Protein AF-A0A383C3E2-F1 (afdb_monomer_lite)

Sequence (66 aa):
MQDIAHQLDEQSRRAFISHAAKAALGVSILPTSMLAKSIEASSAAKVHCDNVIFLYMKGGMSHVDT

Foldseek 3Di:
DVVVLVPDDPVVSVVVVQVVCCVPPVDHDDDVVVVPPPPPPDPDDPDDDPDDDDDDDDPDDPPPPD

Organism: NCBI:txid408172

Secondary structure (DSSP, 8-state):
-HHHHHHS-HHHHHHHHHHHHHHHHS--PPPGGGSTT------------S-------SS-S-----

pLDDT: mean 71.81, std 14.99, range [41.66, 91.94]

Radius of gyration: 16.76 Å; chains: 1; bounding box: 30×27×43 Å

Structure (mmCIF, N/CA/C/O backbone):
data_AF-A0A383C3E2-F1
#
_entry.id   AF-A0A383C3E2-F1
#
loop_
_atom_site.group_PDB
_atom_site.id
_atom_site.type_symbol
_atom_site.label_atom_id
_atom_site.label_alt_id
_atom_site.label_comp_id
_atom_site.label_asym_id
_atom_site.label_entity_id
_atom_site.label_seq_id
_atom_site.pdbx_PDB_ins_code
_atom_site.Cartn_x
_atom_site.Cartn_y
_atom_site.Cartn_z
_atom_site.occupancy
_atom_site.B_iso_or_equiv
_atom_site.auth_seq_id
_atom_site.auth_comp_id
_atom_site.auth_asym_id
_atom_site.auth_atom_id
_atom_site.pdbx_PDB_model_num
ATOM 1 N N . MET A 1 1 ? -12.059 -4.662 10.304 1.00 62.34 1 MET A N 1
ATOM 2 C CA . MET A 1 1 ? -10.769 -4.055 9.879 1.00 62.34 1 MET A CA 1
ATOM 3 C C . MET A 1 1 ? -10.961 -2.793 9.048 1.00 62.34 1 MET A C 1
ATOM 5 O O . MET A 1 1 ? -10.163 -1.879 9.208 1.00 62.34 1 MET A O 1
ATOM 9 N N . GLN A 1 2 ? -12.001 -2.707 8.209 1.00 66.56 2 GLN A N 1
ATOM 10 C CA . GLN A 1 2 ? -12.284 -1.485 7.449 1.00 66.56 2 GLN A CA 1
ATOM 11 C C . GLN A 1 2 ? -12.641 -0.302 8.361 1.00 66.56 2 GLN A C 1
ATOM 13 O O . GLN A 1 2 ? -12.085 0.775 8.185 1.00 66.56 2 GLN A O 1
ATOM 18 N N . ASP A 1 3 ? -13.438 -0.520 9.411 1.00 77.50 3 ASP A N 1
ATOM 19 C CA . ASP A 1 3 ? -13.843 0.544 10.346 1.00 77.50 3 ASP A CA 1
ATOM 20 C C . ASP A 1 3 ? -12.668 1.246 11.025 1.00 77.50 3 ASP A C 1
ATOM 22 O O . ASP A 1 3 ? -12.719 2.448 11.257 1.00 77.50 3 ASP A O 1
ATOM 26 N N . ILE A 1 4 ? -11.595 0.500 11.306 1.00 78.00 4 ILE A N 1
ATOM 27 C CA . ILE A 1 4 ? -10.369 1.050 11.885 1.00 78.00 4 ILE A CA 1
ATOM 28 C C . ILE A 1 4 ? -9.728 1.976 10.854 1.00 78.00 4 ILE A C 1
ATOM 30 O O . ILE A 1 4 ? -9.540 3.149 11.134 1.00 78.00 4 ILE A O 1
ATOM 34 N N . ALA A 1 5 ? -9.491 1.503 9.628 1.00 76.44 5 ALA A N 1
ATOM 35 C CA . ALA A 1 5 ? -8.888 2.323 8.579 1.00 76.44 5 ALA A CA 1
ATOM 36 C C . ALA A 1 5 ? -9.670 3.624 8.310 1.00 76.44 5 ALA A C 1
ATOM 38 O O . ALA A 1 5 ? -9.045 4.659 8.116 1.00 76.44 5 ALA A O 1
ATOM 39 N N . HIS A 1 6 ? -11.006 3.602 8.347 1.00 80.44 6 HIS A N 1
ATOM 40 C CA . HIS A 1 6 ? -11.840 4.787 8.098 1.00 80.44 6 HIS A CA 1
ATOM 41 C C . HIS A 1 6 ? -11.824 5.835 9.223 1.00 80.44 6 HIS A C 1
ATOM 43 O O . HIS A 1 6 ? -12.158 6.988 8.965 1.00 80.44 6 HIS A O 1
ATOM 49 N N . GLN A 1 7 ? -11.425 5.462 10.441 1.00 86.81 7 GLN A N 1
ATOM 50 C CA . GLN A 1 7 ? -11.326 6.378 11.585 1.00 86.81 7 GLN A CA 1
ATOM 51 C C . GLN A 1 7 ? -9.957 7.065 11.694 1.00 86.81 7 GLN A C 1
ATOM 53 O O . GLN A 1 7 ? -9.808 8.011 12.465 1.00 86.81 7 GLN A O 1
ATOM 58 N N . LEU A 1 8 ? -8.949 6.596 10.949 1.00 86.25 8 LEU A N 1
ATOM 59 C CA . LEU A 1 8 ? -7.620 7.199 10.946 1.00 86.25 8 LEU A CA 1
ATOM 60 C C . LEU A 1 8 ? -7.521 8.359 9.948 1.00 86.25 8 LEU A C 1
ATOM 62 O O . LEU A 1 8 ? -8.027 8.291 8.824 1.00 86.25 8 LEU A O 1
ATOM 66 N N . ASP A 1 9 ? -6.763 9.380 10.350 1.00 87.31 9 ASP A N 1
ATOM 67 C CA . ASP A 1 9 ? -6.301 10.436 9.452 1.00 87.31 9 ASP A CA 1
ATOM 68 C C . ASP A 1 9 ? -5.501 9.857 8.268 1.00 87.31 9 ASP A C 1
ATOM 70 O O . ASP A 1 9 ? -4.944 8.755 8.346 1.00 87.31 9 ASP A O 1
ATOM 74 N N . GLU A 1 10 ? -5.446 10.595 7.159 1.00 84.19 10 GLU A N 1
ATOM 75 C CA . GLU A 1 10 ? -4.895 10.140 5.878 1.00 84.19 10 GLU A CA 1
ATOM 76 C C . GLU A 1 10 ? -3.497 9.521 6.019 1.00 84.19 10 GLU A C 1
ATOM 78 O O . GLU A 1 10 ? -3.233 8.435 5.491 1.00 84.19 10 GLU A O 1
ATOM 83 N N . GLN A 1 11 ? -2.601 10.182 6.757 1.00 88.56 11 GLN A N 1
ATOM 84 C CA . GLN A 1 11 ? -1.224 9.714 6.924 1.00 88.56 11 GLN A CA 1
ATOM 85 C C . GLN A 1 11 ? -1.162 8.393 7.692 1.00 88.56 11 GLN A C 1
ATOM 87 O O . GLN A 1 11 ? -0.502 7.441 7.264 1.00 88.56 11 GLN A O 1
ATOM 92 N N . SER A 1 12 ? -1.895 8.311 8.798 1.00 87.38 12 SER A N 1
ATOM 93 C CA . SER A 1 12 ? -1.909 7.134 9.659 1.00 87.38 12 SER A CA 1
ATOM 94 C C . SER A 1 12 ? -2.600 5.950 8.984 1.00 87.38 12 SER A C 1
ATOM 96 O O . SER A 1 12 ? -2.156 4.810 9.129 1.00 87.38 12 SER A O 1
ATOM 98 N N . ARG A 1 13 ? -3.632 6.206 8.171 1.00 90.44 13 ARG A N 1
ATOM 99 C CA . ARG A 1 13 ? -4.298 5.185 7.355 1.00 90.44 13 ARG A CA 1
ATOM 100 C C . ARG A 1 13 ? -3.350 4.593 6.314 1.00 90.44 13 ARG A C 1
ATOM 102 O O . ARG A 1 13 ? -3.270 3.370 6.190 1.00 90.44 13 ARG A O 1
ATOM 109 N N . ARG A 1 14 ? -2.591 5.436 5.602 1.00 87.62 14 ARG A N 1
ATOM 110 C CA . ARG A 1 14 ? -1.573 4.981 4.637 1.00 87.62 14 ARG A CA 1
ATOM 111 C C . ARG A 1 14 ? -0.484 4.153 5.309 1.00 87.62 14 ARG A C 1
ATOM 113 O O . ARG A 1 14 ? -0.168 3.066 4.824 1.00 87.62 14 ARG A O 1
ATOM 120 N N . ALA A 1 15 ? 0.047 4.629 6.434 1.00 89.19 15 ALA A N 1
ATOM 121 C CA . ALA A 1 15 ? 1.051 3.904 7.208 1.00 89.19 15 ALA A CA 1
ATOM 122 C C . ALA A 1 15 ? 0.527 2.527 7.645 1.00 89.19 15 ALA A C 1
ATOM 124 O O . ALA A 1 15 ? 1.165 1.510 7.367 1.00 89.19 15 ALA A O 1
ATOM 125 N N . PHE A 1 16 ? -0.674 2.474 8.229 1.00 91.19 16 PHE A N 1
ATOM 126 C CA . PHE A 1 16 ? -1.305 1.234 8.677 1.00 91.19 16 PHE A CA 1
ATOM 127 C C . PHE A 1 16 ? -1.456 0.208 7.546 1.00 91.19 16 PHE A C 1
ATOM 129 O O . PHE A 1 16 ? -1.008 -0.930 7.685 1.00 91.19 16 PHE A O 1
ATOM 136 N N . ILE A 1 17 ? -2.021 0.612 6.403 1.00 90.19 17 ILE A N 1
ATOM 137 C CA . ILE A 1 17 ? -2.218 -0.286 5.255 1.00 90.19 17 ILE A CA 1
ATOM 138 C C . ILE A 1 17 ? -0.870 -0.762 4.697 1.00 90.19 17 ILE A C 1
ATOM 140 O O . ILE A 1 17 ? -0.708 -1.949 4.416 1.00 90.19 17 ILE A O 1
ATOM 144 N N . SER A 1 18 ? 0.119 0.129 4.578 1.00 89.81 18 SER A N 1
ATOM 145 C CA . SER A 1 18 ? 1.449 -0.234 4.071 1.00 89.81 18 SER A CA 1
ATOM 146 C C . SER A 1 18 ? 2.169 -1.253 4.962 1.00 89.81 18 SER A C 1
ATOM 148 O O . SER A 1 18 ? 2.752 -2.215 4.461 1.00 89.81 18 SER A O 1
ATOM 150 N N . HIS A 1 19 ? 2.086 -1.093 6.285 1.00 91.25 19 HIS A N 1
ATOM 151 C CA . HIS A 1 19 ? 2.674 -2.032 7.234 1.00 91.25 19 HIS A CA 1
ATOM 152 C C . HIS A 1 19 ? 1.917 -3.359 7.272 1.00 91.25 19 HIS A C 1
ATOM 154 O O . HIS A 1 19 ? 2.554 -4.409 7.337 1.00 91.25 19 HIS A O 1
ATOM 160 N N . ALA A 1 20 ? 0.586 -3.330 7.158 1.00 90.75 20 ALA A N 1
ATOM 161 C CA . ALA A 1 20 ? -0.223 -4.539 7.046 1.00 90.75 20 ALA A CA 1
ATOM 162 C C . ALA A 1 20 ? 0.144 -5.347 5.788 1.00 90.75 20 ALA A C 1
ATOM 164 O O . ALA A 1 20 ? 0.362 -6.553 5.880 1.00 90.75 20 ALA A O 1
ATOM 165 N N . ALA A 1 21 ? 0.300 -4.688 4.635 1.00 89.19 21 ALA A N 1
ATOM 166 C CA . ALA A 1 21 ? 0.740 -5.333 3.396 1.00 89.19 21 ALA A CA 1
ATOM 167 C C . ALA A 1 21 ? 2.155 -5.924 3.519 1.00 89.19 21 ALA A C 1
ATOM 169 O O . ALA A 1 21 ? 2.396 -7.051 3.083 1.00 89.19 21 ALA A O 1
ATOM 170 N N . LYS A 1 22 ? 3.073 -5.212 4.185 1.00 90.75 22 LYS A N 1
ATOM 171 C CA . LYS A 1 22 ? 4.430 -5.706 4.452 1.00 90.75 22 LYS A CA 1
ATOM 172 C C . L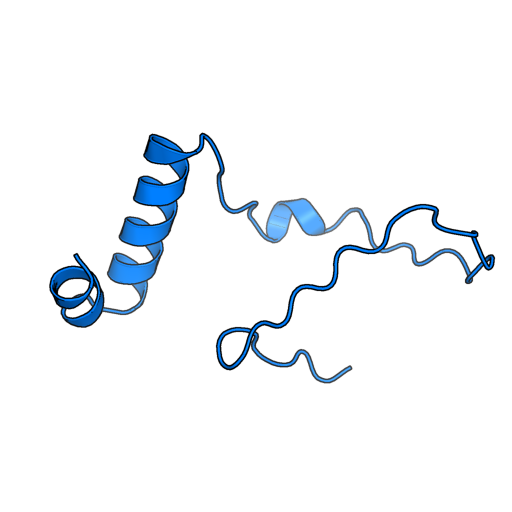YS A 1 22 ? 4.439 -6.941 5.345 1.00 90.75 22 LYS A C 1
ATOM 174 O O . LYS A 1 22 ? 5.170 -7.880 5.056 1.00 90.75 22 LYS A O 1
ATOM 179 N N . ALA A 1 23 ? 3.634 -6.956 6.403 1.00 91.94 23 ALA A N 1
ATOM 180 C CA . ALA A 1 23 ? 3.563 -8.087 7.323 1.00 91.94 23 ALA A CA 1
ATOM 181 C C . ALA A 1 23 ? 2.862 -9.307 6.703 1.00 91.94 23 ALA A C 1
ATOM 183 O O . ALA A 1 23 ? 3.302 -10.432 6.912 1.00 91.94 23 ALA A O 1
ATOM 184 N N . ALA A 1 24 ? 1.788 -9.090 5.939 1.00 91.38 24 ALA A N 1
ATOM 185 C CA . ALA A 1 24 ? 0.981 -10.173 5.383 1.00 91.38 24 ALA A CA 1
ATOM 186 C C . ALA A 1 24 ? 1.572 -10.779 4.101 1.00 91.38 24 ALA A C 1
ATOM 188 O O . ALA A 1 24 ? 1.479 -11.985 3.896 1.00 91.38 24 ALA A O 1
ATOM 189 N N . LEU A 1 25 ? 2.148 -9.945 3.230 1.00 90.25 25 LEU A N 1
ATOM 190 C CA . LEU A 1 25 ? 2.563 -10.339 1.878 1.00 90.25 25 LEU A CA 1
ATOM 191 C C . LEU A 1 25 ? 4.061 -10.130 1.621 1.00 90.25 25 LEU A C 1
ATOM 193 O O . LEU A 1 25 ? 4.546 -10.475 0.548 1.00 90.25 25 LEU A O 1
ATOM 197 N N . GLY A 1 26 ? 4.800 -9.531 2.560 1.00 90.69 26 GLY A N 1
ATOM 198 C CA . GLY A 1 26 ? 6.214 -9.200 2.365 1.00 90.69 26 GLY A CA 1
ATOM 199 C C . GLY A 1 26 ? 6.462 -8.044 1.388 1.00 90.69 26 GLY A C 1
ATOM 200 O O . GLY A 1 26 ? 7.608 -7.802 1.018 1.00 90.69 26 GLY A O 1
ATOM 201 N N . VAL A 1 27 ? 5.418 -7.319 0.966 1.00 87.19 27 VAL A N 1
ATOM 202 C CA . VAL A 1 27 ? 5.518 -6.241 -0.036 1.00 87.19 27 VAL A CA 1
ATOM 203 C C . VAL A 1 27 ? 5.591 -4.861 0.614 1.00 87.19 27 VAL A C 1
ATOM 205 O O . VAL A 1 27 ? 4.948 -4.599 1.627 1.00 87.19 27 VAL A O 1
ATOM 208 N N . SER A 1 28 ? 6.351 -3.941 0.022 1.00 87.88 28 SER A N 1
ATOM 209 C CA . SER A 1 28 ? 6.452 -2.556 0.497 1.00 87.88 28 SER A CA 1
ATOM 210 C C . SER A 1 28 ? 6.298 -1.555 -0.638 1.00 87.88 28 SER A C 1
ATOM 212 O O . SER A 1 28 ? 6.708 -1.819 -1.765 1.00 87.88 28 SER A O 1
ATOM 214 N N . ILE A 1 29 ? 5.759 -0.379 -0.317 1.00 84.69 29 ILE A N 1
ATOM 215 C CA . ILE A 1 29 ? 5.670 0.744 -1.252 1.00 84.69 29 ILE A CA 1
ATOM 216 C C . ILE A 1 29 ? 7.091 1.253 -1.519 1.00 84.69 29 ILE A C 1
ATOM 218 O O . ILE A 1 29 ? 7.801 1.630 -0.585 1.00 84.69 29 ILE A O 1
ATOM 222 N N . LEU A 1 30 ? 7.508 1.249 -2.784 1.00 82.38 30 LEU A N 1
ATOM 223 C CA . LEU A 1 30 ? 8.795 1.799 -3.194 1.00 82.38 30 LEU A CA 1
ATOM 224 C C . LEU A 1 30 ? 8.719 3.337 -3.148 1.00 82.38 30 LEU A C 1
ATOM 226 O O . LEU A 1 30 ? 7.798 3.907 -3.739 1.00 82.38 30 LEU A O 1
ATOM 230 N N . PRO A 1 31 ? 9.642 4.033 -2.460 1.00 78.56 31 PRO A N 1
ATOM 231 C CA . PRO A 1 31 ? 9.625 5.489 -2.422 1.00 78.56 31 PRO A CA 1
ATOM 232 C C . PRO A 1 31 ? 9.864 6.053 -3.826 1.00 78.56 31 PRO A C 1
ATOM 234 O O . PRO A 1 31 ? 10.760 5.614 -4.544 1.00 78.56 31 PRO A O 1
ATOM 237 N N . THR A 1 32 ? 9.083 7.060 -4.210 1.00 69.19 32 THR A N 1
ATOM 238 C CA . THR A 1 32 ? 9.154 7.702 -5.535 1.00 69.19 32 THR A CA 1
ATOM 239 C C . THR A 1 32 ? 10.518 8.327 -5.834 1.00 69.19 32 THR A C 1
ATOM 241 O O . THR A 1 32 ? 10.896 8.434 -6.995 1.00 69.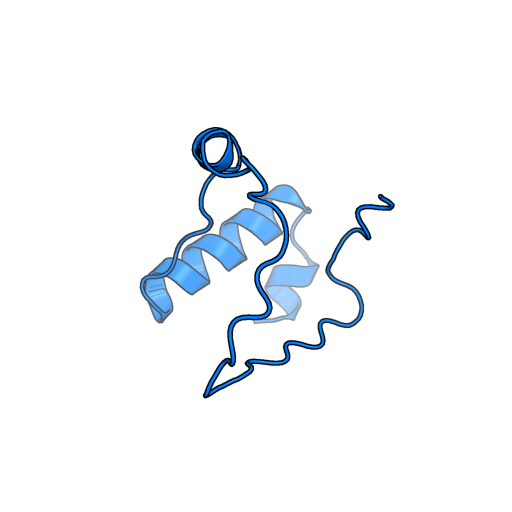19 32 THR A O 1
ATOM 244 N N . SER A 1 33 ? 11.315 8.653 -4.813 1.00 68.94 33 SER A N 1
ATOM 245 C CA . SER A 1 33 ? 12.708 9.089 -4.977 1.00 68.94 33 SER A CA 1
ATOM 246 C C . SER A 1 33 ? 13.627 8.016 -5.580 1.00 68.94 33 SER A C 1
ATOM 248 O O . SER A 1 33 ? 14.629 8.357 -6.201 1.00 68.94 33 SER A O 1
ATOM 250 N N . MET A 1 34 ? 13.282 6.730 -5.454 1.00 62.81 34 MET A N 1
ATOM 251 C CA . MET A 1 34 ? 14.003 5.610 -6.080 1.00 62.81 34 MET A CA 1
ATOM 252 C C . MET A 1 34 ? 13.570 5.355 -7.535 1.00 62.81 34 MET A C 1
ATOM 254 O O . MET A 1 34 ? 14.272 4.658 -8.262 1.00 62.81 34 MET A O 1
ATOM 258 N N . LEU A 1 35 ? 12.449 5.934 -7.984 1.00 59.78 35 LEU A N 1
ATOM 259 C CA . LEU A 1 35 ? 11.924 5.801 -9.354 1.00 59.78 35 LEU A CA 1
ATOM 260 C C . LEU A 1 35 ? 12.573 6.768 -10.361 1.00 59.78 35 LEU A C 1
ATOM 262 O O . LEU A 1 35 ? 12.356 6.639 -11.563 1.00 59.78 35 LEU A O 1
ATOM 266 N N . ALA A 1 36 ? 13.412 7.702 -9.904 1.00 58.00 36 ALA A N 1
ATOM 267 C CA . ALA A 1 36 ? 14.021 8.745 -10.736 1.00 58.00 36 ALA A CA 1
ATOM 268 C C . ALA A 1 36 ? 15.023 8.239 -11.803 1.00 58.00 36 ALA A C 1
ATOM 270 O O . ALA A 1 36 ? 15.608 9.052 -12.514 1.00 58.00 36 ALA A O 1
ATOM 271 N N . LYS A 1 37 ? 15.255 6.922 -11.927 1.00 54.41 37 LYS A N 1
ATOM 272 C CA . LYS A 1 37 ? 16.261 6.347 -12.841 1.00 54.41 37 LYS A CA 1
ATOM 273 C C . LYS A 1 37 ? 15.707 5.418 -13.932 1.00 54.41 37 LYS A C 1
ATOM 275 O O . LYS A 1 37 ? 16.488 4.737 -14.587 1.00 54.41 37 LYS A O 1
ATOM 280 N N . SER A 1 38 ? 14.396 5.377 -14.169 1.00 53.88 38 SER A N 1
ATOM 281 C CA . SER A 1 38 ? 13.842 4.492 -15.207 1.00 53.88 38 SER A CA 1
ATOM 282 C C . SER A 1 38 ? 12.698 5.111 -16.003 1.00 53.88 38 SER A C 1
ATOM 284 O O . SER A 1 38 ? 11.626 4.523 -16.086 1.00 53.88 38 SER A 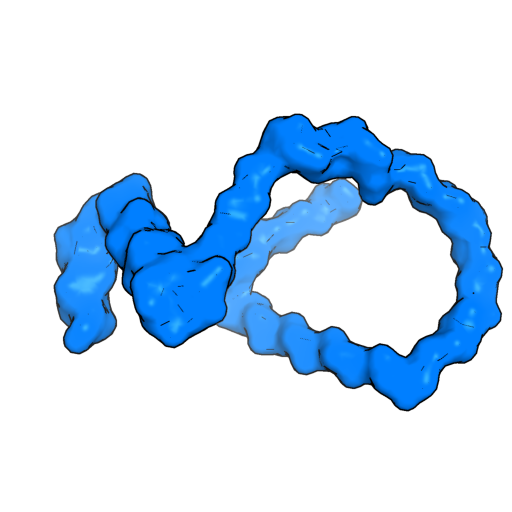O 1
ATOM 286 N N . ILE A 1 39 ? 12.910 6.283 -16.603 1.00 51.78 39 ILE A N 1
ATOM 287 C CA . ILE A 1 39 ? 12.070 6.739 -17.720 1.00 51.78 39 ILE A CA 1
ATOM 288 C C . ILE A 1 39 ? 12.965 7.417 -18.766 1.00 51.78 39 ILE A C 1
ATOM 290 O O . ILE A 1 39 ? 12.862 8.605 -19.035 1.00 51.78 39 ILE A O 1
ATOM 294 N N . GLU A 1 40 ? 13.875 6.648 -19.358 1.00 48.09 40 GLU A N 1
ATOM 295 C CA . GLU A 1 40 ? 14.230 6.871 -20.761 1.00 48.09 40 GLU A CA 1
ATOM 296 C C . GLU A 1 40 ? 13.262 5.985 -21.546 1.00 48.09 40 GLU A C 1
ATOM 298 O O . GLU A 1 40 ? 13.455 4.772 -21.664 1.00 48.09 40 GLU A O 1
ATOM 303 N N . ALA A 1 41 ? 12.144 6.568 -21.981 1.00 50.34 41 ALA A N 1
ATOM 304 C CA . ALA A 1 41 ? 11.195 5.902 -22.858 1.00 50.34 41 ALA A CA 1
ATOM 305 C C . ALA A 1 41 ? 11.867 5.694 -24.222 1.00 50.34 41 ALA A C 1
ATOM 307 O O . ALA A 1 41 ? 11.781 6.534 -25.116 1.00 50.34 41 ALA A O 1
ATOM 308 N N . SER A 1 42 ? 12.582 4.576 -24.367 1.00 48.69 42 SER A N 1
ATOM 309 C CA . SER A 1 42 ? 13.028 4.101 -25.671 1.00 48.69 42 SER A CA 1
ATOM 310 C C . SER A 1 42 ? 11.800 3.922 -26.560 1.00 48.69 42 SER A C 1
ATOM 312 O O . SER A 1 42 ? 10.831 3.261 -26.179 1.00 48.69 42 SER A O 1
ATOM 314 N N . SER A 1 43 ? 11.845 4.578 -27.718 1.00 50.81 43 SER A N 1
ATOM 315 C CA . SER A 1 43 ? 10.850 4.540 -28.786 1.00 50.81 43 SER A CA 1
ATOM 316 C C . SER A 1 43 ? 10.235 3.147 -28.958 1.00 50.81 43 SER A C 1
ATOM 318 O O . SER A 1 43 ? 10.940 2.140 -29.044 1.00 50.81 43 SER A O 1
ATOM 320 N N . ALA A 1 44 ? 8.903 3.116 -28.996 1.00 53.22 44 ALA A N 1
ATOM 321 C CA . ALA A 1 44 ? 8.060 1.933 -29.022 1.00 53.22 44 ALA A CA 1
ATOM 322 C C . ALA A 1 44 ? 8.419 0.949 -30.152 1.00 53.22 44 ALA A C 1
ATOM 324 O O . ALA A 1 44 ? 7.879 1.011 -31.258 1.00 53.22 44 ALA A O 1
ATOM 325 N N . ALA A 1 45 ? 9.258 -0.039 -29.848 1.00 57.88 45 ALA A N 1
ATOM 326 C CA . ALA A 1 45 ? 9.215 -1.306 -30.558 1.00 57.88 45 ALA A CA 1
ATOM 327 C C . ALA A 1 45 ? 7.933 -2.031 -30.123 1.00 57.88 45 ALA A C 1
ATOM 329 O O . ALA A 1 45 ? 7.691 -2.210 -28.929 1.00 57.88 45 ALA A O 1
ATOM 330 N N . LYS A 1 46 ? 7.090 -2.441 -31.079 1.00 60.25 46 LYS A N 1
ATOM 331 C CA . LYS A 1 46 ? 5.954 -3.335 -30.806 1.00 60.25 46 LYS A CA 1
ATOM 332 C C . LYS A 1 46 ? 6.501 -4.695 -30.376 1.00 60.25 46 LYS A C 1
ATOM 334 O O . LYS A 1 46 ? 6.733 -5.570 -31.202 1.00 60.25 46 LYS A O 1
ATOM 339 N N . VAL A 1 47 ? 6.737 -4.845 -29.080 1.00 63.28 47 VAL A N 1
ATOM 340 C CA . VAL A 1 47 ? 7.071 -6.124 -28.464 1.00 63.28 47 VAL A CA 1
ATOM 341 C C . VAL A 1 47 ? 5.764 -6.889 -28.273 1.00 63.28 47 VAL A C 1
ATOM 343 O O . VAL A 1 47 ? 4.830 -6.391 -27.643 1.00 63.28 47 VAL A O 1
ATOM 346 N N . HIS A 1 48 ? 5.678 -8.083 -28.857 1.00 65.31 48 HIS A N 1
ATOM 347 C CA . HIS A 1 48 ? 4.598 -9.017 -28.555 1.00 65.31 48 HIS A CA 1
ATOM 348 C C . HIS A 1 48 ? 4.739 -9.452 -27.093 1.00 65.31 48 HIS A C 1
ATOM 350 O O . HIS A 1 48 ? 5.806 -9.904 -26.687 1.00 65.31 48 HIS A O 1
ATOM 356 N N . CYS A 1 49 ? 3.687 -9.269 -26.297 1.00 65.00 49 CYS A N 1
ATOM 357 C CA . CYS A 1 49 ? 3.658 -9.715 -24.909 1.00 65.00 49 CYS A CA 1
ATOM 358 C C . CYS A 1 49 ? 2.778 -10.961 -24.807 1.00 65.00 49 CYS A C 1
ATOM 360 O O . CYS A 1 49 ? 1.628 -10.922 -25.245 1.00 65.00 49 CYS A O 1
ATOM 362 N N . ASP A 1 50 ? 3.301 -12.038 -24.218 1.00 73.88 50 ASP A N 1
ATOM 363 C CA . ASP A 1 50 ? 2.561 -13.296 -24.053 1.00 73.88 50 ASP A CA 1
ATOM 364 C C . ASP A 1 50 ? 1.444 -13.181 -23.005 1.00 73.88 50 ASP A C 1
ATOM 366 O O . ASP A 1 50 ? 0.447 -13.894 -23.081 1.00 73.88 50 ASP A O 1
ATOM 370 N N . ASN A 1 51 ? 1.587 -12.276 -22.026 1.00 71.50 51 ASN A N 1
ATOM 371 C CA . ASN A 1 51 ? 0.646 -12.132 -20.916 1.00 71.50 51 ASN A CA 1
ATOM 372 C C . ASN A 1 51 ? 0.432 -10.659 -20.545 1.00 71.50 51 ASN A C 1
ATOM 374 O O . ASN A 1 51 ? 1.378 -9.934 -20.243 1.00 71.50 51 ASN A O 1
ATOM 378 N N . VAL A 1 52 ? -0.829 -10.225 -20.509 1.00 70.75 52 VAL A N 1
ATOM 379 C CA . VAL A 1 52 ? -1.219 -8.866 -20.109 1.00 70.75 52 VAL A CA 1
ATOM 380 C C . VAL A 1 52 ? -1.956 -8.934 -18.777 1.00 70.75 52 VAL A C 1
ATOM 382 O O . VAL A 1 52 ? -3.015 -9.550 -18.682 1.00 70.75 52 VAL A O 1
ATOM 385 N N . ILE A 1 53 ? -1.419 -8.277 -17.747 1.00 77.25 53 ILE A N 1
ATOM 386 C CA . ILE A 1 53 ? -2.125 -8.096 -16.474 1.00 77.25 53 ILE A CA 1
ATOM 387 C C . ILE A 1 53 ? -2.909 -6.786 -16.559 1.00 77.25 53 ILE A C 1
ATOM 389 O O . ILE A 1 53 ? -2.333 -5.701 -16.523 1.00 77.25 53 ILE A O 1
ATOM 393 N N . PHE A 1 54 ? -4.233 -6.889 -16.680 1.00 74.69 54 PHE A N 1
ATOM 394 C CA . PHE A 1 54 ? -5.131 -5.738 -16.638 1.00 74.69 54 PHE A CA 1
ATOM 395 C C . PHE A 1 54 ? -5.588 -5.485 -15.199 1.00 74.69 54 PHE A C 1
ATOM 397 O O . PHE A 1 54 ? -6.304 -6.297 -14.614 1.00 74.69 54 PHE A O 1
ATOM 404 N N . LEU A 1 55 ? -5.184 -4.347 -14.632 1.00 68.31 55 LEU A N 1
ATOM 405 C CA . LEU A 1 55 ? -5.592 -3.926 -13.295 1.00 68.31 55 LEU A CA 1
ATOM 406 C C . LEU A 1 55 ? -6.533 -2.720 -13.386 1.00 68.31 55 LEU A C 1
ATOM 408 O O . LEU A 1 55 ? -6.102 -1.586 -13.584 1.00 68.31 55 LEU A O 1
ATOM 412 N N . TYR A 1 56 ? -7.832 -2.964 -13.209 1.00 60.94 56 TYR A N 1
ATOM 413 C CA . TYR A 1 56 ? -8.841 -1.908 -13.146 1.00 60.94 56 TYR A CA 1
ATOM 414 C C . TYR A 1 56 ? -8.982 -1.384 -11.714 1.00 60.94 56 TYR A C 1
ATOM 416 O O . TY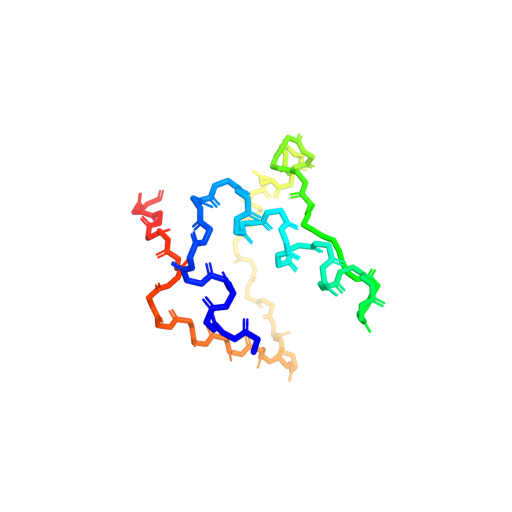R A 1 56 ? -9.658 -1.987 -10.881 1.00 60.94 56 TYR A O 1
ATOM 424 N N . MET A 1 57 ? -8.354 -0.246 -11.417 1.00 63.72 57 MET A N 1
ATOM 425 C CA . MET A 1 57 ? -8.542 0.440 -10.135 1.00 63.72 57 MET A CA 1
ATOM 426 C C . MET A 1 57 ? -9.557 1.574 -10.286 1.00 63.72 57 MET A C 1
ATOM 428 O O . MET A 1 57 ? -9.228 2.659 -10.764 1.00 63.72 57 MET A O 1
ATOM 432 N N . LYS A 1 58 ? -10.796 1.352 -9.839 1.00 52.81 58 LYS A N 1
ATOM 433 C CA . LYS A 1 58 ? -11.799 2.418 -9.735 1.00 52.81 58 LYS A CA 1
ATOM 434 C C . LYS A 1 58 ? -11.582 3.208 -8.441 1.00 52.81 58 LYS A C 1
ATOM 436 O O . LYS A 1 58 ? -11.770 2.670 -7.356 1.00 52.81 58 LYS A O 1
ATOM 441 N N . GLY A 1 59 ? -11.215 4.485 -8.569 1.00 64.75 59 GLY A N 1
ATOM 442 C CA . GLY A 1 59 ? -11.254 5.454 -7.463 1.00 64.75 59 GLY A CA 1
ATOM 443 C C . GLY A 1 59 ? -10.024 5.525 -6.549 1.00 64.75 59 GLY A C 1
ATOM 444 O O . GLY A 1 59 ? -10.161 5.996 -5.426 1.00 64.75 59 GLY A O 1
ATOM 445 N N . GLY A 1 60 ? -8.842 5.078 -6.994 1.00 57.53 60 GLY A N 1
ATOM 446 C CA . GLY A 1 60 ? -7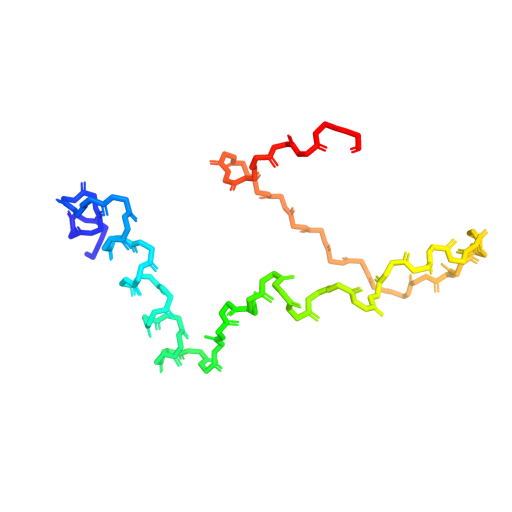.614 5.129 -6.177 1.00 57.53 60 GLY A CA 1
ATOM 447 C C . GLY A 1 60 ? -6.353 5.657 -6.868 1.00 57.53 60 GLY A C 1
ATOM 448 O O . GLY A 1 60 ? -5.348 5.865 -6.196 1.00 57.53 60 GLY A O 1
ATOM 449 N N . MET A 1 61 ? -6.383 5.886 -8.183 1.00 56.16 61 MET A N 1
ATOM 450 C CA . MET A 1 61 ? -5.287 6.548 -8.892 1.00 56.16 61 MET A CA 1
ATOM 451 C C . MET A 1 61 ? -5.670 8.007 -9.113 1.00 56.16 61 MET A C 1
ATOM 453 O O . MET A 1 61 ? -6.666 8.290 -9.777 1.00 56.16 61 MET A O 1
ATOM 457 N N . SER A 1 62 ? -4.885 8.934 -8.558 1.00 57.28 62 SER A N 1
ATOM 458 C CA . SER A 1 62 ? -4.823 10.291 -9.093 1.00 57.28 62 SER A CA 1
ATOM 459 C C . SER A 1 62 ? -4.411 10.148 -10.551 1.00 57.28 62 SER A C 1
ATOM 461 O O . SER A 1 62 ? -3.299 9.702 -10.830 1.00 57.28 62 SER A O 1
ATOM 463 N N . HIS A 1 63 ? -5.356 10.415 -11.449 1.00 56.19 63 HIS A N 1
ATOM 464 C CA . HIS A 1 63 ? -5.133 10.497 -12.882 1.00 56.19 63 HIS A CA 1
ATOM 465 C C . HIS A 1 63 ? -3.977 11.481 -13.075 1.00 56.19 63 HIS A C 1
ATOM 467 O O . HIS A 1 63 ? -4.146 12.677 -12.844 1.00 56.19 63 HIS A O 1
ATOM 473 N N . VAL A 1 64 ? -2.776 10.972 -13.352 1.00 52.41 64 VAL A N 1
ATOM 474 C CA . VAL A 1 64 ? -1.693 11.812 -13.853 1.00 52.41 64 VAL A CA 1
ATOM 475 C C . VAL A 1 64 ? -2.130 12.130 -15.268 1.00 52.41 64 VAL A C 1
ATOM 477 O O . VAL A 1 64 ? -1.993 11.310 -16.172 1.00 52.41 64 VAL A O 1
ATOM 480 N N . ASP A 1 65 ? -2.832 13.250 -15.385 1.00 51.06 65 ASP A N 1
ATOM 481 C CA . ASP A 1 65 ? -3.144 13.859 -16.66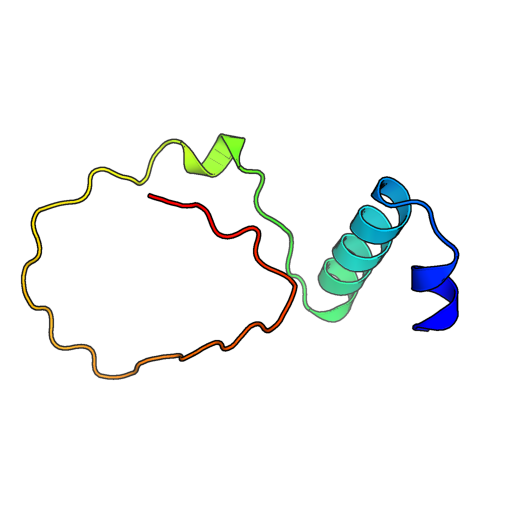0 1.00 51.06 65 ASP A CA 1
ATOM 482 C C . ASP A 1 65 ? -1.796 14.244 -17.279 1.00 51.06 65 ASP A C 1
ATOM 484 O O . ASP A 1 65 ? -1.069 15.069 -16.721 1.00 51.06 65 ASP A O 1
ATOM 488 N N . THR A 1 66 ? -1.487 13.579 -18.395 1.00 41.66 66 THR A N 1
ATOM 489 C CA . THR A 1 66 ? -0.290 13.673 -19.259 1.00 41.66 66 THR A CA 1
ATOM 490 C C . THR A 1 66 ? 1.057 13.212 -18.701 1.00 41.66 66 THR A C 1
ATOM 492 O O . THR A 1 66 ? 1.555 13.776 -17.704 1.00 41.66 66 THR A O 1
#